Protein 6U9Q (pdb70)

Nearest PDB structures (foldseek):
  8tlo-assembly1_A  TM=1.001E+00  e=1.505E-16  Homo sapiens
  5t0u-assembly2_D  TM=6.287E-01  e=1.392E-06  Homo sapiens
  8ssr-assembly1_A  TM=6.084E-01  e=9.839E-07  Homo sapiens
  5yeg-assembly1_A  TM=6.167E-01  e=2.261E-06  Homo sapiens
  5und-assembly2_B  TM=6.094E-01  e=2.783E-06  Homo sapiens

InterPro domains:
  IPR013087 Zinc finger C2H2-type [PF00096] (378-399)
  IPR013087 Zinc finger C2H2-type [PF00096] (405-427)
  IPR013087 Zinc finger C2H2-type [PF00096] (743-764)
  IPR013087 Zinc finger C2H2-type [PF00096] (800-823)
  IPR013087 Zinc finger C2H2-type [PS00028] (172-193)
  IPR013087 Zinc finger C2H2-type [PS00028] (379-399)
  IPR013087 Zinc finger C2H2-type [PS00028] (407-429)
  IPR013087 Zinc finger C2H2-type [PS00028] (744-764)
  IPR013087 Zinc finger C2H2-type [PS00028] (772-792)
  IPR013087 Zinc finger C2H2-type [PS00028] (802-823)
  IPR013087 Zinc finger C2H2-type [PS50157] (170-193)
  IPR013087 Zinc finger C2H2-type [PS50157] (377-404)
  IPR013087 Zinc finger C2H2-type [PS50157] (405-432)
  IPR013087 Zinc finger C2H2-type [PS50157] (742-769)
  IPR013087 Zinc finger C2H2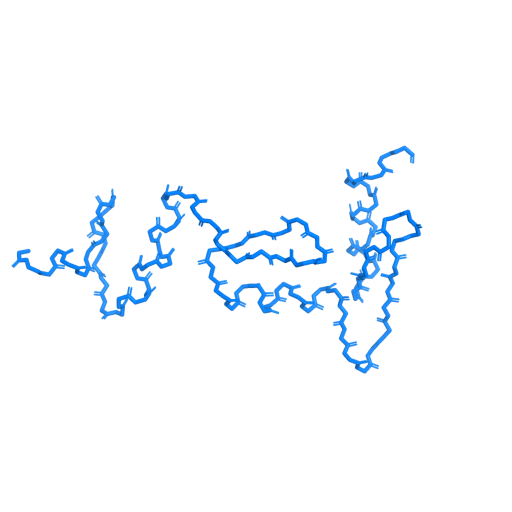-type [PS50157] (770-792)
  IPR013087 Zinc finger C2H2-type [PS50157] (800-828)
  IPR013087 Zinc finger C2H2-type [SM00355] (170-193)
  IPR013087 Zinc finger C2H2-type [SM00355] (377-399)
  IPR013087 Zinc finger C2H2-type [SM00355] (405-427)
  IPR013087 Zinc finger C2H2-type [SM00355] (742-764)

Secondary structure (DSSP, 8-state):
--GGGGB-TTT--B-SSHHHHHHHHHHHH----EE-SSSS-EESSHHHHHHHHGGG--SSS--EE-TTT--EESSHHHHHHHHHHH---

GO terms:
  GO:0001067 transcription regulatory region nucleic acid binding (F, IDA)
  GO:0003712 transcription coregulator activity (F, IDA)
  GO:0000122 negative regulation of transcription by RNA polymerase II (P, IDA)
  GO:0010976 positive regulation of neuron projection development (P, IDA)
  GO:0032463 negative regulation of protein homooligomerization (P, IC)
  GO:0048672 positive regulation of collateral sprouting (P, IMP)
  GO:0050773 regulation of dendrite development (P, IMP)
  GO:0046982 protein heterodimerization activity (F, IPI)
  GO:0042382 paraspeckles (C, IDA)
  GO:0001227 DNA-binding transcription repressor activity, RNA polymerase II-specific (F, IDA)
  GO:0042803 protein homodimerization activity (F, IPI)
  GO:0140297 DNA-binding transcription factor binding (F, IPI)
  GO:0000978 RNA polymerase II cis-regulatory region sequence-specific DNA binding (F, IDA)
  GO:0005654 nucleoplasm (C, TAS)
  GO:0005829 cytosol (C, TAS)
  GO:0005654 nucleoplasm (C, IDA)
  GO:0016604 nuclear body (C, IDA)
  GO:0016514 SWI/SNF complex (C, IDA)
  GO:0005694 chromosome (C, EXP)
  GO:0016363 nuclear matrix (C, EXP)

Solvent-accessible surface area: 6620 Å² total; per-residue (Å²): 103,57,161,181,92,47,18,3,116,135,74,44,110,85,21,202,79,78,76,82,7,54,47,42,68,35,90,76,65,49,91,133,56,76,124,11,169,72,33,113,72,15,11,25,58,63,62,67,36,84,146,29,76,140,58,10,28,54,115,87,62,78,56,94,138,1,83,107,53,143,33,21,12,32,79,115,79,51,10,82,158,14,65,76,150,132,42,109,134

Organism: Homo sapiens (NCBI:txid9606)

B-factor: mean 52.44, std 14.97, range [30.09, 114.42]

Radius of gyration: 18.01 Å; Cα contacts (8 Å, |Δi|>4): 104; chains: 1; bounding box: 34×48×36 Å

Structure (mmCIF, N/CA/C/O backbone):
data_6U9Q
#
_entry.id   6U9Q
#
_cell.length_a   101.000
_cell.length_b   60.160
_cell.length_c   75.790
_cell.angle_alpha   90.000
_cell.angle_beta   129.730
_cell.angle_gamma   90.000
#
_symmetry.space_group_name_H-M   'C 1 2 1'
#
loop_
_entity.id
_entity.type
_entity.pdbx_description
1 polymer 'B-cell lymphoma/leukemia 11A'
2 polymer DNA5
3 polymer DNA3
4 non-polymer 'ZINC ION'
5 non-polymer 'PHOSPHATE ION'
6 non-polymer 'MAGNESIUM ION'
7 water water
#
loop_
_atom_site.group_PDB
_atom_site.id
_atom_site.type_symbol
_atom_site.label_atom_id
_atom_site.label_alt_id
_atom_site.label_comp_id
_atom_site.label_asym_id
_atom_site.label_entity_id
_atom_site.label_seq_id
_atom_site.pdbx_PDB_ins_code
_atom_site.Cartn_x
_atom_site.Cartn_y
_atom_site.Cartn_z
_atom_site.occupancy
_atom_site.B_iso_or_equiv
_atom_site.auth_seq_id
_atom_site.auth_comp_id
_atom_site.auth_asym_id
_atom_site.auth_atom_id
_atom_site.pdbx_PDB_model_num
ATOM 1 N N . GLU A 1 12 ? 34.404 75.990 14.359 1.00 91.19 737 GLU A N 1
ATOM 2 C CA . GLU A 1 12 ? 35.580 76.579 14.989 1.00 91.05 737 GLU A CA 1
ATOM 3 C C . GLU A 1 12 ? 36.220 75.577 15.946 1.00 98.00 737 GLU A C 1
ATOM 4 O O . GLU A 1 12 ? 36.698 75.945 17.025 1.00 108.40 737 GLU A O 1
ATOM 6 N N . GLY A 1 13 ? 36.240 74.313 15.529 1.00 83.48 738 GLY A N 1
ATOM 7 C CA . GLY A 1 13 ? 36.632 73.221 16.397 1.00 86.65 738 GLY A CA 1
ATOM 8 C C . GLY A 1 13 ? 35.458 72.287 16.582 1.00 98.03 738 GLY A C 1
ATOM 9 O O . GLY A 1 13 ? 35.612 71.061 16.557 1.00 101.74 738 GLY A O 1
ATOM 10 N N . ARG A 1 14 ? 34.269 72.876 16.769 1.00 102.14 739 ARG A N 1
ATOM 11 C CA . ARG A 1 14 ? 32.998 72.166 16.640 1.00 87.38 739 ARG A CA 1
ATOM 12 C C . ARG A 1 14 ? 32.738 71.708 15.214 1.00 79.17 739 ARG A C 1
ATOM 13 O O . ARG A 1 14 ? 31.785 70.947 14.979 1.00 58.76 739 ARG A O 1
ATOM 21 N N . ARG A 1 15 ? 33.553 72.162 14.258 1.00 77.96 740 ARG A N 1
ATOM 22 C CA . ARG A 1 15 ? 33.530 71.556 12.934 1.00 60.87 740 ARG A CA 1
ATOM 23 C C . ARG A 1 15 ? 33.712 70.049 13.022 1.00 62.01 740 ARG A C 1
ATOM 24 O O . ARG A 1 15 ? 33.215 69.312 12.167 1.00 57.29 740 ARG A O 1
ATOM 32 N N . SER A 1 16 ? 34.404 69.574 14.061 1.00 58.48 741 SER A N 1
ATOM 33 C CA . SER A 1 16 ? 34.570 68.138 14.250 1.00 63.12 741 SER A CA 1
ATOM 34 C C . SER A 1 16 ? 33.221 67.435 14.368 1.00 56.32 741 SER A C 1
ATOM 35 O O . SER A 1 16 ? 33.057 66.309 13.885 1.00 59.14 741 SER A O 1
ATOM 38 N N . ASP A 1 17 ? 32.243 68.085 15.000 1.00 54.86 742 ASP A N 1
ATOM 39 C CA . ASP A 1 17 ? 30.894 67.546 15.121 1.00 52.69 742 ASP A CA 1
ATOM 40 C C . ASP A 1 17 ? 29.955 68.035 14.013 1.00 48.97 742 ASP A C 1
ATOM 41 O O . ASP A 1 17 ? 28.737 67.887 14.142 1.00 52.18 742 ASP A O 1
ATOM 46 N N . THR A 1 18 ? 30.487 68.619 12.944 1.00 49.00 743 THR A N 1
ATOM 47 C CA . THR A 1 18 ? 29.681 69.232 11.890 1.00 48.69 743 THR A CA 1
ATOM 48 C C . THR A 1 18 ? 29.829 68.464 10.576 1.00 46.68 743 THR A C 1
ATOM 49 O O . THR A 1 18 ? 30.932 68.036 10.220 1.00 45.96 743 THR A O 1
ATOM 53 N N . CYS A 1 19 ? 28.710 68.268 9.873 1.00 45.42 744 CYS A N 1
ATOM 54 C CA . CYS A 1 19 ? 28.741 67.629 8.557 1.00 43.74 744 CYS A CA 1
ATOM 55 C C . CYS A 1 19 ? 29.543 68.462 7.562 1.00 44.51 744 CYS A C 1
ATOM 56 O O . CYS A 1 19 ? 29.288 69.654 7.387 1.0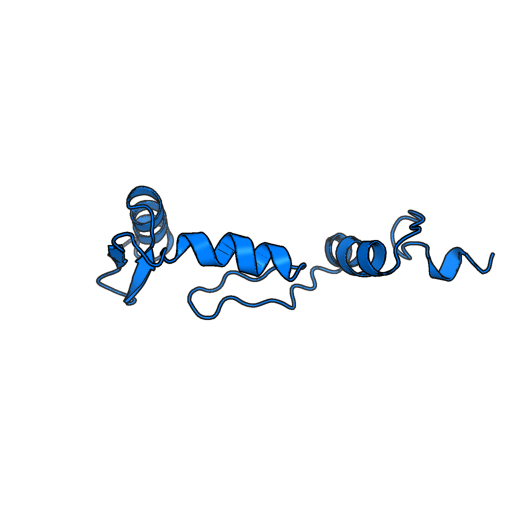0 46.96 744 CYS A O 1
ATOM 59 N N . GLU A 1 20 ? 30.512 67.821 6.904 1.00 48.49 745 GLU A N 1
ATOM 60 C CA . GLU A 1 20 ? 31.372 68.486 5.927 1.00 45.51 745 GLU A CA 1
ATOM 61 C C . GLU A 1 20 ? 30.650 68.809 4.624 1.00 44.04 745 GLU A C 1
ATOM 62 O O . GLU A 1 20 ? 31.174 69.593 3.817 1.00 44.98 745 GLU A O 1
ATOM 68 N N . TYR A 1 21 ? 29.467 68.245 4.400 1.00 43.07 746 TYR A N 1
ATOM 69 C CA . TYR A 1 21 ? 28.764 68.454 3.138 1.00 47.45 746 TYR A CA 1
ATOM 70 C C . TYR A 1 21 ? 27.662 69.497 3.219 1.00 49.31 746 TYR A C 1
ATOM 71 O O . TYR A 1 21 ? 27.412 70.193 2.226 1.00 45.33 746 TYR A O 1
ATOM 80 N N . CYS A 1 22 ? 26.989 69.628 4.368 1.00 44.85 747 CYS A N 1
ATOM 81 C CA . CYS A 1 22 ? 25.898 70.589 4.502 1.00 47.85 747 CYS A CA 1
ATOM 82 C C . CYS A 1 22 ? 25.982 71.457 5.749 1.00 54.53 747 CYS A C 1
ATOM 83 O O . CYS A 1 22 ? 25.095 72.287 5.962 1.00 52.43 747 CYS A O 1
ATOM 86 N N . GLY A 1 23 ? 27.006 71.292 6.582 1.00 50.02 748 GLY A N 1
ATOM 87 C CA . GLY A 1 23 ? 27.172 72.154 7.731 1.00 54.90 748 GLY A CA 1
ATOM 88 C C . GLY A 1 23 ? 26.293 71.849 8.925 1.00 50.31 748 GLY A C 1
ATOM 89 O O . GLY A 1 23 ? 26.320 72.614 9.892 1.00 52.37 748 GLY A O 1
ATOM 90 N N . LYS A 1 24 ? 25.526 70.764 8.908 1.00 48.47 749 LYS A N 1
ATOM 91 C CA . LYS A 1 24 ? 24.678 70.436 10.051 1.00 52.73 749 LYS A CA 1
ATOM 92 C C . LYS A 1 24 ? 25.520 70.012 11.256 1.00 55.35 749 LYS A C 1
ATOM 93 O O . LYS A 1 24 ? 26.458 69.219 11.133 1.00 47.44 749 LYS A O 1
ATOM 99 N N . VAL A 1 25 ? 25.171 70.540 12.432 1.00 50.65 750 VAL A N 1
ATOM 100 C CA . VAL A 1 25 ? 25.936 70.330 13.662 1.00 51.44 750 VAL A CA 1
ATOM 101 C C . VAL A 1 25 ? 25.250 69.256 14.497 1.00 50.35 750 VAL A C 1
ATOM 102 O O . VAL A 1 25 ? 24.025 69.279 14.662 1.00 59.37 750 VAL A O 1
ATOM 106 N N . PHE A 1 26 ? 26.037 68.313 15.022 1.00 49.40 751 PHE A N 1
ATOM 107 C CA . PHE A 1 26 ? 25.533 67.205 15.821 1.00 48.40 751 PHE A CA 1
ATOM 108 C C . PHE A 1 26 ? 26.148 67.223 17.214 1.00 58.33 751 PHE A C 1
ATOM 109 O O . PHE A 1 26 ? 27.299 67.622 17.394 1.00 51.26 751 PHE A O 1
ATOM 117 N N . LYS A 1 27 ? 25.366 66.778 18.194 1.00 50.42 752 LYS A N 1
ATOM 118 C CA . LYS A 1 27 ? 25.865 66.509 19.539 1.00 51.85 752 LYS A CA 1
ATOM 119 C C . LYS A 1 27 ? 26.309 65.062 19.693 1.00 58.02 752 LYS A C 1
ATOM 120 O O . LYS A 1 27 ? 27.275 64.775 20.406 1.00 53.40 752 LYS A O 1
ATOM 126 N N . ASN A 1 28 ? 25.627 64.146 19.020 1.00 51.71 753 ASN A N 1
ATOM 127 C CA . ASN A 1 28 ? 25.964 62.732 19.040 1.00 51.42 753 ASN A CA 1
ATOM 128 C C . ASN A 1 28 ? 26.801 62.457 17.789 1.00 52.59 753 ASN A C 1
ATOM 129 O O . ASN A 1 28 ? 26.281 62.501 16.669 1.00 43.11 753 ASN A O 1
ATOM 134 N N . CYS A 1 29 ? 28.104 62.192 17.978 1.00 44.76 754 CYS A N 1
ATOM 135 C CA . CYS A 1 29 ? 28.988 61.966 16.833 1.00 43.63 754 CYS A CA 1
ATOM 136 C C . CYS A 1 29 ? 28.544 60.791 15.972 1.00 41.75 754 CYS A C 1
ATOM 137 O O . CYS A 1 29 ? 28.807 60.783 14.765 1.00 40.49 754 CYS A O 1
ATOM 140 N N . SER A 1 30 ? 27.916 59.775 16.565 1.00 40.80 755 SER A N 1
ATOM 141 C CA . SER A 1 30 ? 27.417 58.674 15.740 1.00 39.01 755 SER A CA 1
ATOM 142 C C . SER A 1 30 ? 26.285 59.116 14.825 1.00 38.31 755 S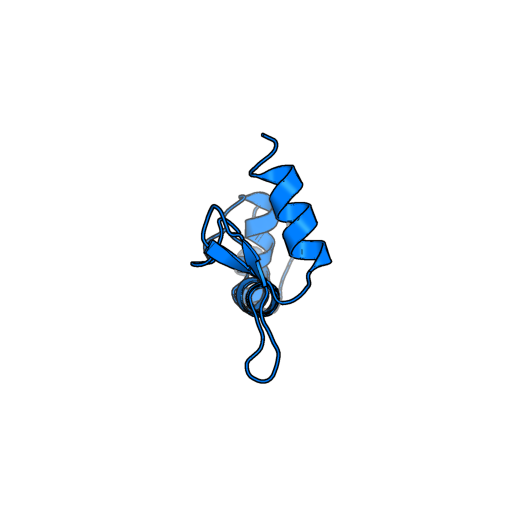ER A C 1
ATOM 143 O O . SER A 1 30 ? 26.118 58.552 13.728 1.00 38.55 755 SER A O 1
ATOM 146 N N . ASN A 1 31 ? 25.478 60.091 15.253 1.00 39.26 756 ASN A N 1
ATOM 147 C CA . ASN A 1 31 ? 24.444 60.595 14.347 1.00 39.75 756 ASN A CA 1
ATOM 148 C C . ASN A 1 31 ? 25.063 61.267 13.129 1.00 43.25 756 ASN A C 1
ATOM 149 O O . ASN A 1 31 ? 24.528 61.150 12.014 1.00 37.98 756 ASN A O 1
ATOM 154 N N . LEU A 1 32 ? 26.208 61.931 13.314 1.00 39.65 757 LEU A N 1
ATOM 155 C CA . LEU A 1 32 ? 26.918 62.528 12.186 1.00 39.60 757 LEU A CA 1
ATOM 156 C C . LEU A 1 32 ? 27.445 61.463 11.227 1.00 42.77 757 LEU A C 1
ATOM 157 O O . LEU A 1 32 ? 27.372 61.635 10.007 1.00 37.70 757 LEU A O 1
ATOM 162 N N . THR A 1 33 ? 28.019 60.378 11.760 1.00 38.11 758 THR A N 1
ATOM 163 C CA . THR A 1 33 ? 28.535 59.311 10.907 1.00 36.66 758 THR A CA 1
ATOM 164 C C . THR A 1 33 ? 27.438 58.755 10.006 1.00 40.30 758 THR A C 1
ATOM 165 O O . THR A 1 33 ? 27.630 58.588 8.791 1.00 38.16 758 THR A O 1
ATOM 169 N N . VAL A 1 34 ? 26.269 58.489 10.584 1.00 35.56 759 VAL A N 1
ATOM 170 C CA . VAL A 1 34 ? 25.152 57.971 9.802 1.00 34.95 759 VAL A CA 1
ATOM 171 C C . VAL A 1 34 ? 24.607 59.042 8.855 1.00 35.33 759 VAL A C 1
ATOM 172 O O . VAL A 1 34 ? 24.315 58.761 7.686 1.00 36.27 759 VAL A O 1
ATOM 176 N N . HIS A 1 35 ? 24.455 60.277 9.335 1.00 36.24 760 HIS A N 1
ATOM 177 C CA . HIS A 1 35 ? 23.939 61.340 8.471 1.00 37.24 760 HIS A CA 1
ATOM 178 C C . HIS A 1 35 ? 24.814 61.540 7.241 1.00 39.84 760 HIS A C 1
ATOM 179 O O . HIS A 1 35 ? 24.309 61.742 6.124 1.00 39.02 760 HIS A O 1
ATOM 186 N N . ARG A 1 36 ? 26.133 61.522 7.434 1.00 42.83 761 ARG A N 1
ATOM 187 C CA . ARG A 1 36 ? 27.053 61.762 6.333 1.00 39.73 761 ARG A CA 1
ATOM 188 C C . ARG A 1 36 ? 26.846 60.767 5.205 1.00 36.86 761 ARG A C 1
ATOM 189 O O . ARG A 1 36 ? 27.075 61.103 4.040 1.00 37.39 761 ARG A O 1
ATOM 197 N N . ARG A 1 37 ? 26.438 59.540 5.532 1.00 36.39 762 ARG A N 1
ATOM 198 C CA . ARG A 1 37 ? 26.237 58.527 4.503 1.00 34.94 762 ARG A CA 1
ATOM 199 C C . ARG A 1 37 ? 25.069 58.867 3.596 1.00 35.35 762 ARG A C 1
ATOM 200 O O . ARG A 1 37 ? 24.998 58.346 2.477 1.00 37.94 762 ARG A O 1
ATOM 208 N N . SER A 1 38 ? 24.169 59.752 4.031 1.00 36.66 763 SER A N 1
ATOM 209 C CA . SER A 1 38 ? 23.124 60.207 3.126 1.00 45.55 763 SER A CA 1
ATOM 210 C C . SER A 1 38 ? 23.687 61.081 2.011 1.00 46.15 763 SER A C 1
ATOM 211 O O . SER A 1 38 ? 23.036 61.232 0.979 1.00 47.21 763 SER A O 1
ATOM 214 N N . HIS A 1 39 ? 24.877 61.656 2.196 1.00 40.51 764 HIS A N 1
ATOM 215 C CA . HIS A 1 39 ? 25.604 62.362 1.144 1.00 43.23 764 HIS A CA 1
ATOM 216 C C . HIS A 1 39 ? 26.498 61.421 0.347 1.00 44.02 764 HIS A C 1
ATOM 217 O O . HIS A 1 39 ? 26.552 61.500 -0.880 1.00 43.56 764 HIS A O 1
ATOM 224 N N . THR A 1 40 ? 27.247 60.563 1.036 1.00 39.04 765 THR A N 1
ATOM 225 C CA . THR A 1 40 ? 28.293 59.799 0.375 1.00 41.76 765 THR A CA 1
ATOM 226 C C . THR A 1 40 ? 27.776 58.549 -0.314 1.00 43.72 765 THR A C 1
ATOM 227 O O . THR A 1 40 ? 28.491 57.989 -1.144 1.00 49.24 765 THR A O 1
ATOM 231 N N . GLY A 1 41 ? 26.568 58.097 0.007 1.00 40.08 766 GLY A N 1
ATOM 232 C CA . GLY A 1 41 ? 26.090 56.832 -0.527 1.00 39.77 766 GLY A CA 1
ATOM 233 C C . GLY A 1 41 ? 26.679 55.591 0.112 1.00 47.41 766 GLY A C 1
ATOM 234 O O . GLY A 1 41 ? 26.374 54.481 -0.332 1.00 43.13 766 GLY A O 1
ATOM 235 N N . GLU A 1 42 ? 27.510 55.730 1.146 1.00 40.84 767 GLU A N 1
ATOM 236 C CA . GLU A 1 42 ? 28.109 54.560 1.782 1.00 40.80 767 GLU A CA 1
ATOM 237 C C . GLU A 1 42 ? 27.033 53.744 2.500 1.00 42.76 767 GLU A C 1
ATOM 238 O O . GLU A 1 42 ? 26.213 54.293 3.239 1.00 38.34 767 GLU A O 1
ATOM 244 N N . ARG A 1 43 ? 27.029 52.429 2.281 1.00 37.73 768 ARG A N 1
ATOM 245 C CA . ARG A 1 43 ? 26.035 51.535 2.878 1.00 35.27 768 ARG A CA 1
ATOM 246 C C . ARG A 1 43 ? 26.752 50.295 3.399 1.00 44.25 768 ARG A C 1
ATOM 247 O O . ARG A 1 43 ? 26.756 49.240 2.760 1.00 38.91 768 ARG A O 1
ATOM 255 N N . PRO A 1 44 ? 27.371 50.392 4.578 1.00 38.81 769 PRO A N 1
ATOM 256 C CA . PRO A 1 44 ? 28.255 49.306 5.028 1.00 40.75 769 PRO A CA 1
ATOM 257 C C . PRO A 1 44 ? 27.545 48.087 5.590 1.00 37.57 769 PRO A C 1
ATOM 258 O O . PRO A 1 44 ? 28.198 47.049 5.744 1.00 36.60 769 PRO A O 1
ATOM 262 N N . TYR A 1 45 ? 26.263 48.163 5.929 1.00 35.41 770 TYR A N 1
ATOM 263 C CA . TYR A 1 45 ? 25.571 47.050 6.571 1.00 35.78 770 TYR A CA 1
ATOM 264 C C . TYR A 1 45 ? 24.808 46.281 5.512 1.00 41.13 770 TYR A C 1
ATOM 265 O O . TYR A 1 45 ? 23.823 46.793 4.973 1.00 36.67 770 TYR A O 1
ATOM 274 N N . LYS A 1 46 ? 25.242 45.051 5.241 1.00 36.12 771 LYS A N 1
ATOM 275 C CA . LYS A 1 46 ? 24.730 44.259 4.120 1.00 38.63 771 LYS A CA 1
ATOM 276 C C . LYS A 1 46 ? 23.917 43.072 4.615 1.00 37.80 771 LYS A C 1
ATOM 277 O O . LYS A 1 46 ? 24.415 42.262 5.394 1.00 35.38 771 LYS A O 1
ATOM 283 N N . CYS A 1 47 ? 22.687 42.946 4.129 1.00 34.60 772 CYS A N 1
ATOM 284 C CA . CYS A 1 47 ? 21.918 41.741 4.369 1.00 35.23 772 CYS A CA 1
ATOM 285 C C . CYS A 1 47 ? 22.614 40.541 3.744 1.00 38.81 772 CYS A C 1
ATOM 286 O O . CYS A 1 47 ? 23.164 40.626 2.641 1.00 37.26 772 CYS A O 1
ATOM 289 N N . GLU A 1 48 ? 22.588 39.419 4.458 1.00 34.97 773 GLU A N 1
ATOM 290 C CA . GLU A 1 48 ? 23.073 38.157 3.918 1.00 35.16 773 GLU A CA 1
ATOM 291 C C . GLU A 1 48 ? 21.987 37.365 3.204 1.00 42.95 773 GLU A C 1
ATOM 292 O O . GLU A 1 48 ? 22.301 36.354 2.566 1.00 42.82 773 GLU A O 1
ATOM 298 N N . LEU A 1 49 ? 20.728 37.782 3.309 1.00 33.74 774 LEU A N 1
ATOM 299 C CA . LEU A 1 49 ? 19.614 37.043 2.728 1.00 35.66 774 LEU A CA 1
ATOM 300 C C . LEU A 1 49 ? 19.021 37.718 1.502 1.00 39.49 774 LEU A C 1
ATOM 301 O O . LEU A 1 49 ? 18.034 37.210 0.963 1.00 36.12 774 LEU A O 1
ATOM 306 N N . CYS A 1 50 ? 19.554 38.870 1.096 1.00 35.86 775 CYS A N 1
ATOM 307 C CA . CYS A 1 50 ? 19.153 39.574 -0.126 1.00 37.11 775 CYS A CA 1
ATOM 308 C C . CYS A 1 50 ? 20.183 40.676 -0.359 1.00 35.17 775 CYS A C 1
ATOM 309 O O . CYS A 1 50 ? 21.162 40.793 0.380 1.00 36.67 775 CYS A O 1
ATOM 312 N N . ASN A 1 51 ? 19.985 41.482 -1.402 1.00 38.80 776 ASN A N 1
ATOM 313 C CA . ASN A 1 51 ? 21.004 42.485 -1.695 1.00 36.15 776 ASN A CA 1
ATOM 314 C C . ASN A 1 51 ? 20.742 43.819 -0.996 1.00 35.67 776 ASN A C 1
ATOM 315 O O . ASN A 1 51 ? 21.389 44.819 -1.328 1.00 40.60 776 ASN A O 1
ATOM 320 N N . TYR A 1 52 ? 19.827 43.855 -0.030 1.00 33.61 777 TYR A N 1
ATOM 321 C CA . TYR A 1 52 ? 19.634 45.060 0.778 1.00 34.40 777 TYR A CA 1
ATOM 322 C C . TYR A 1 52 ? 20.939 45.492 1.435 1.00 32.91 777 TYR A C 1
ATOM 323 O O . TYR A 1 52 ? 21.701 44.668 1.944 1.00 35.08 777 TYR A O 1
ATOM 332 N N . ALA A 1 53 ? 21.210 46.794 1.409 1.00 33.21 778 ALA A N 1
ATOM 333 C CA . ALA A 1 53 ? 22.340 47.351 2.149 1.00 36.35 778 ALA A CA 1
ATOM 334 C C . ALA A 1 53 ? 21.931 48.712 2.680 1.00 40.42 778 ALA A C 1
ATOM 335 O O . ALA A 1 53 ? 21.156 49.423 2.038 1.00 35.76 778 ALA A O 1
ATOM 337 N N . CYS A 1 54 ? 22.449 49.080 3.853 1.00 33.92 779 CYS A N 1
ATOM 338 C CA . CYS A 1 54 ? 21.965 50.309 4.460 1.00 30.09 779 CYS A CA 1
ATOM 339 C C . CYS A 1 54 ? 23.083 51.010 5.225 1.00 32.30 779 CYS A C 1
ATOM 340 O O . CYS A 1 54 ? 24.175 50.464 5.435 1.00 31.43 779 CYS A O 1
ATOM 343 N N . ALA A 1 55 ? 22.776 52.234 5.663 1.00 31.89 780 ALA A N 1
ATOM 344 C CA . ALA A 1 55 ? 23.766 53.110 6.269 1.00 35.99 780 ALA A CA 1
ATOM 345 C C . ALA A 1 55 ? 23.848 52.980 7.787 1.00 36.24 780 ALA A C 1
ATOM 346 O O . A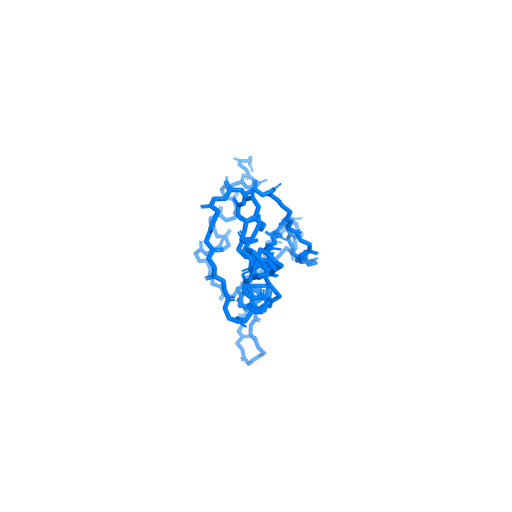LA A 1 55 ? 24.718 53.620 8.401 1.00 37.97 780 ALA A O 1
ATOM 348 N N . GLN A 1 56 ? 22.992 52.169 8.404 1.00 34.45 781 GLN A N 1
ATOM 349 C CA . GLN A 1 56 ? 22.778 52.212 9.856 1.00 34.53 781 GLN A CA 1
ATOM 350 C C . GLN A 1 56 ? 22.526 50.799 10.364 1.00 37.45 781 GLN A C 1
ATOM 351 O O . GLN A 1 56 ? 21.678 50.090 9.813 1.00 39.63 781 GLN A O 1
ATOM 357 N N . SER A 1 57 ? 23.252 50.385 11.414 1.00 36.15 782 SER A N 1
ATOM 358 C CA . SER A 1 57 ? 23.184 48.986 11.839 1.00 35.76 782 SER A CA 1
ATOM 359 C C . SER A 1 57 ? 21.756 48.568 12.164 1.00 37.88 782 SER A C 1
ATOM 360 O O . SER A 1 57 ? 21.320 47.478 11.777 1.00 38.09 782 SER A O 1
ATOM 363 N N . SER A 1 58 ? 21.009 49.421 12.869 1.00 37.74 783 SER A N 1
ATOM 364 C CA . SER A 1 58 ? 19.667 49.056 13.308 1.00 39.51 783 SER A CA 1
ATOM 365 C C . SER A 1 58 ? 18.660 49.001 12.162 1.00 40.16 783 SER A C 1
ATOM 366 O O . SER A 1 58 ? 17.580 48.420 12.334 1.00 36.31 783 SER A O 1
ATOM 369 N N . LYS A 1 59 ? 18.971 49.605 11.011 1.00 35.94 784 LYS A N 1
ATOM 370 C CA . LYS A 1 59 ? 18.113 49.410 9.839 1.00 33.95 784 LYS A CA 1
ATOM 371 C C . LYS A 1 59 ? 18.249 48.000 9.290 1.00 33.62 784 LYS A C 1
ATOM 372 O O . LYS A 1 59 ? 17.281 47.443 8.753 1.00 35.61 784 LYS A O 1
ATOM 378 N N . LEU A 1 60 ? 19.457 47.438 9.339 1.00 32.33 785 LEU A N 1
ATOM 379 C CA . LEU A 1 60 ? 19.619 46.040 8.942 1.00 36.54 785 LEU A CA 1
ATOM 380 C C . LEU A 1 60 ? 18.860 45.129 9.894 1.00 40.22 785 LEU A C 1
ATOM 381 O O . LEU A 1 60 ? 18.214 44.167 9.465 1.00 36.91 785 LEU A O 1
ATOM 386 N N . THR A 1 61 ? 18.912 45.428 11.196 1.00 38.73 786 THR A N 1
ATOM 387 C CA . THR A 1 61 ? 18.148 44.651 12.164 1.00 35.50 786 THR A CA 1
ATOM 388 C C . THR A 1 61 ? 16.657 44.691 11.855 1.00 37.52 786 THR A C 1
ATOM 389 O O . THR A 1 61 ? 15.976 43.659 11.861 1.00 38.17 786 THR A O 1
ATOM 393 N N . ARG A 1 62 ? 16.131 45.886 11.602 1.00 35.50 787 ARG A N 1
ATOM 394 C CA . ARG A 1 62 ? 14.723 46.023 11.258 1.00 35.34 787 ARG A CA 1
ATOM 395 C C . ARG A 1 62 ? 14.416 45.293 9.956 1.00 36.88 787 ARG A C 1
ATOM 396 O O . ARG A 1 62 ? 13.431 44.556 9.861 1.00 41.52 787 ARG A O 1
ATOM 404 N N . HIS A 1 63 ? 15.264 45.485 8.945 1.00 33.34 788 HIS A N 1
ATOM 405 C CA . HIS A 1 63 ? 15.073 44.795 7.671 1.00 39.40 788 HIS A CA 1
ATOM 406 C C . HIS A 1 63 ? 15.053 43.278 7.844 1.00 39.53 788 HIS A C 1
ATOM 407 O O . HIS A 1 63 ? 14.248 42.586 7.215 1.00 34.26 788 HIS A O 1
ATOM 414 N N . MET A 1 64 ? 15.938 42.737 8.689 1.00 36.40 789 MET A N 1
ATOM 415 C CA . MET A 1 64 ? 16.036 41.281 8.791 1.00 37.50 789 MET A CA 1
ATOM 416 C C . MET A 1 64 ? 14.721 40.661 9.236 1.00 43.38 789 MET A C 1
ATOM 417 O O . MET A 1 64 ? 14.442 39.495 8.918 1.00 39.15 789 MET A O 1
ATOM 422 N N . LYS A 1 65 ? 13.885 41.423 9.940 1.00 38.96 790 LYS A N 1
ATOM 423 C CA . LYS A 1 65 ? 12.598 40.883 10.357 1.00 43.36 790 LYS A CA 1
ATOM 424 C C . LYS A 1 65 ? 11.693 40.553 9.172 1.00 39.91 790 LYS A C 1
ATOM 425 O O . LYS A 1 65 ? 10.798 39.711 9.310 1.00 45.50 790 LYS A O 1
ATOM 431 N N . THR A 1 66 ? 11.907 41.181 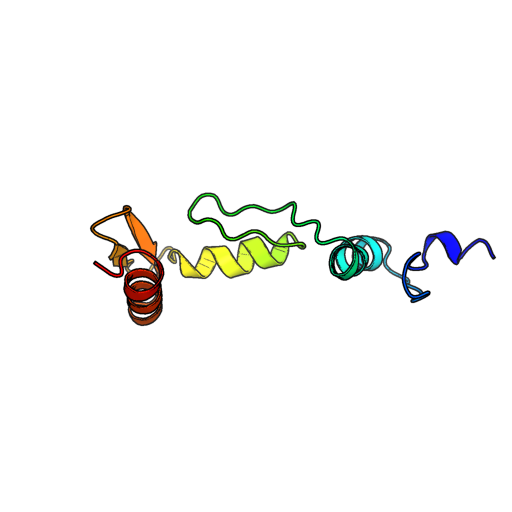8.013 1.00 37.51 791 THR A N 1
ATOM 432 C CA . THR A 1 66 ? 11.113 40.835 6.835 1.00 40.06 791 THR A CA 1
ATOM 433 C C . THR A 1 66 ? 11.483 39.478 6.244 1.00 42.18 791 THR A C 1
ATOM 434 O O . THR A 1 66 ? 10.776 39.000 5.348 1.00 39.82 791 THR A O 1
ATOM 438 N N . HIS A 1 67 ? 12.562 38.851 6.709 1.00 37.98 792 HIS A N 1
ATOM 439 C CA . HIS A 1 67 ? 12.963 37.538 6.216 1.00 38.61 792 HIS A CA 1
ATOM 440 C C 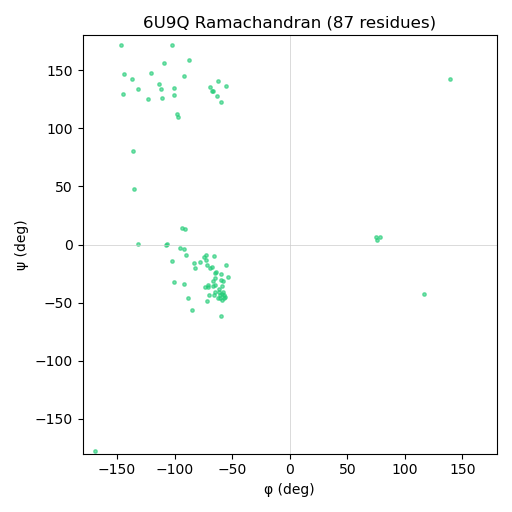. HIS A 1 67 ? 12.454 36.398 7.078 1.00 46.08 792 HIS A C 1
ATOM 441 O O . HIS A 1 67 ? 12.688 35.231 6.741 1.00 44.50 792 HIS A O 1
ATOM 448 N N . GLY A 1 68 ? 11.771 36.697 8.176 1.00 42.32 793 GLY A N 1
ATOM 449 C CA . GLY A 1 68 ? 11.162 35.650 8.961 1.00 46.34 793 GLY A CA 1
ATOM 450 C C . GLY A 1 68 ? 11.310 35.878 10.446 1.00 63.20 793 GLY A C 1
ATOM 451 O O . GLY A 1 68 ? 12.348 36.365 10.904 1.00 60.53 793 GLY A O 1
ATOM 452 N N . GLN A 1 69 ? 10.271 35.540 11.201 1.00 73.17 794 GLN A N 1
ATOM 453 C CA . GLN A 1 69 ? 10.274 35.626 12.651 1.00 77.20 794 GLN A CA 1
ATOM 454 C C . GLN A 1 69 ? 10.300 34.222 13.243 1.00 82.16 794 GLN A C 1
ATOM 455 O O . GLN A 1 69 ? 9.887 33.248 12.605 1.00 74.77 794 GLN A O 1
ATOM 457 N N . VAL A 1 70 ? 10.788 34.134 14.484 1.00 82.28 795 VAL A N 1
ATOM 458 C CA . VAL A 1 70 ? 11.055 32.834 15.103 1.00 83.82 795 VAL A CA 1
ATOM 459 C C . VAL A 1 70 ? 9.778 32.003 15.188 1.00 94.36 795 VAL A C 1
ATOM 460 O O . VAL A 1 70 ? 9.677 30.919 14.600 1.00 99.52 795 VAL A O 1
ATOM 462 N N . GLY A 1 71 ? 8.784 32.500 15.922 1.00 95.48 796 GLY A N 1
ATOM 463 C CA . GLY A 1 71 ? 7.587 31.711 16.165 1.00 97.53 796 GLY A CA 1
ATOM 464 C C . GLY A 1 71 ? 6.640 31.597 14.987 1.00 96.36 796 GLY A C 1
ATOM 465 O O . GLY A 1 71 ? 5.707 30.788 15.046 1.00 97.41 796 GLY A O 1
ATOM 466 N N . LYS A 1 72 ? 6.853 32.370 13.928 1.00 94.02 797 LYS A N 1
ATOM 467 C CA . LYS A 1 72 ? 5.919 32.431 12.814 1.00 91.69 797 LYS A CA 1
ATOM 468 C C . LYS A 1 72 ? 6.416 31.604 11.630 1.00 94.87 797 LYS A C 1
ATOM 469 O O . LYS A 1 72 ? 7.542 31.099 11.609 1.00 94.02 797 LYS A O 1
ATOM 471 N N . ASP A 1 73 ? 5.544 31.471 10.632 1.00 90.69 798 ASP A N 1
ATOM 472 C CA . ASP A 1 73 ? 5.843 30.729 9.417 1.00 81.26 798 ASP A CA 1
ATOM 473 C C . ASP A 1 73 ? 6.510 31.636 8.386 1.00 74.58 798 ASP A C 1
ATOM 474 O O . ASP A 1 73 ? 6.394 32.864 8.426 1.00 76.06 798 ASP A O 1
ATOM 476 N N . VAL A 1 74 ? 7.212 31.009 7.447 1.00 65.60 799 VAL A N 1
ATOM 477 C CA . VAL A 1 74 ? 8.067 31.711 6.499 1.00 61.47 799 VAL A CA 1
ATOM 478 C C . VAL A 1 74 ? 7.770 31.207 5.093 1.00 56.67 799 VAL A C 1
ATOM 479 O O . VAL A 1 74 ? 7.688 29.995 4.870 1.00 61.21 799 VAL A O 1
ATOM 483 N N . TYR A 1 75 ? 7.622 32.132 4.149 1.00 50.59 800 TYR A N 1
ATOM 484 C CA . TYR A 1 75 ? 7.403 31.801 2.745 1.00 52.45 800 TYR A CA 1
ATOM 485 C C . TYR A 1 75 ? 8.714 31.952 1.993 1.00 54.39 800 TYR A C 1
ATOM 486 O O . TYR A 1 75 ? 9.358 33.000 2.078 1.00 59.73 800 TYR A O 1
ATOM 495 N N . LYS A 1 76 ? 9.103 30.922 1.248 1.00 49.38 801 LYS A N 1
ATOM 496 C CA . LYS A 1 76 ? 10.374 30.935 0.534 1.00 50.38 801 LYS A CA 1
ATOM 497 C C . LYS A 1 76 ? 10.138 30.999 -0.965 1.00 54.76 801 LYS A C 1
ATOM 498 O O . LYS A 1 76 ? 9.306 30.261 -1.502 1.00 55.76 801 LYS A O 1
ATOM 504 N N . CYS A 1 77 ? 10.868 31.882 -1.634 1.00 44.36 802 CYS A N 1
ATOM 505 C CA . CYS A 1 77 ? 10.893 31.874 -3.089 1.00 51.40 802 CYS A CA 1
ATOM 506 C C . CYS A 1 77 ? 11.405 30.532 -3.612 1.00 53.30 802 CYS A C 1
ATOM 507 O O . CYS A 1 77 ? 12.518 30.107 -3.281 1.00 52.85 802 CYS A O 1
ATOM 510 N N . GLU A 1 78 ? 10.595 29.867 -4.443 1.00 59.97 803 GLU A N 1
ATOM 511 C CA . GLU A 1 78 ? 10.996 28.570 -4.987 1.00 60.99 803 GLU A CA 1
ATOM 512 C C . GLU A 1 78 ? 12.208 28.687 -5.903 1.00 65.06 803 GLU A C 1
ATOM 513 O O . GLU A 1 78 ? 12.956 27.717 -6.064 1.00 64.45 803 GLU A O 1
ATOM 515 N N . ILE A 1 79 ? 12.439 29.860 -6.490 1.00 62.67 804 ILE A N 1
ATOM 516 C CA . ILE A 1 79 ? 13.524 30.004 -7.458 1.00 46.49 804 ILE A CA 1
ATOM 517 C C . ILE A 1 79 ? 14.857 30.282 -6.766 1.00 47.80 804 ILE A C 1
ATOM 518 O O . ILE A 1 79 ? 15.847 29.573 -6.983 1.00 49.33 804 ILE A O 1
ATOM 523 N N . CYS A 1 80 ? 14.922 31.338 -5.949 1.00 43.88 805 CYS A N 1
ATOM 524 C CA . CYS A 1 80 ? 16.187 31.761 -5.364 1.00 44.76 805 CYS A C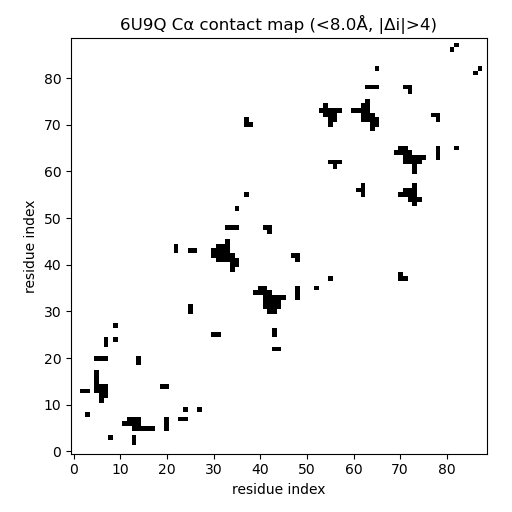A 1
ATOM 525 C C . CYS A 1 80 ? 16.306 31.446 -3.880 1.00 39.50 805 CYS A C 1
ATOM 526 O O . CYS A 1 80 ? 17.329 31.786 -3.273 1.00 40.37 805 CYS A O 1
ATOM 529 N N . LYS A 1 81 ? 15.293 30.826 -3.283 1.00 43.13 806 LYS A N 1
ATOM 530 C CA . LYS A 1 81 ? 15.284 30.327 -1.908 1.00 49.64 806 LYS A CA 1
ATOM 531 C C . LYS A 1 81 ? 15.150 31.449 -0.880 1.00 49.05 806 LYS A C 1
ATOM 532 O O . LYS A 1 81 ? 15.217 31.165 0.312 1.00 43.52 806 LYS A O 1
ATOM 538 N N . MET A 1 82 ? 14.937 32.694 -1.289 1.00 41.77 807 MET A N 1
ATOM 539 C CA . MET A 1 82 ? 14.875 33.794 -0.329 1.00 37.19 807 MET A CA 1
ATOM 540 C C . MET A 1 82 ? 13.654 33.662 0.575 1.00 42.81 807 MET A C 1
ATOM 541 O O . MET A 1 82 ? 12.532 33.470 0.074 1.00 43.00 807 MET A O 1
ATOM 546 N N . PRO A 1 83 ? 13.813 33.791 1.895 1.00 44.60 808 PRO A N 1
ATOM 547 C CA . PRO A 1 83 ? 12.681 33.656 2.818 1.00 41.36 808 PRO A CA 1
ATOM 548 C C . PRO A 1 83 ? 12.006 34.986 3.130 1.00 37.57 808 PRO A C 1
ATOM 549 O O . PRO A 1 83 ? 12.644 36.039 3.208 1.00 38.13 808 PRO A O 1
ATOM 553 N N . PHE A 1 84 ? 10.680 34.941 3.306 1.00 39.98 809 PHE A N 1
ATOM 554 C CA . PHE A 1 84 ? 9.933 36.152 3.635 1.00 39.71 809 PHE A CA 1
ATOM 555 C C . PHE A 1 84 ? 8.913 35.877 4.719 1.00 46.95 809 PHE A C 1
ATOM 556 O O . PHE A 1 84 ? 8.264 34.829 4.717 1.00 50.80 809 PHE A O 1
ATOM 564 N N . SER A 1 85 ? 8.733 36.846 5.616 1.00 40.93 810 SER A N 1
ATOM 565 C CA . SER A 1 85 ? 7.686 36.678 6.612 1.00 48.62 810 SER A CA 1
ATOM 566 C C . SER A 1 85 ? 6.308 37.064 6.091 1.00 47.06 810 SER A C 1
ATOM 567 O O . SER A 1 85 ? 5.309 36.610 6.658 1.00 55.75 810 SER A O 1
ATOM 570 N N . VAL A 1 86 ? 6.216 37.860 5.021 1.00 48.75 811 VAL A N 1
ATOM 571 C CA . VAL A 1 86 ? 4.935 38.352 4.519 1.00 44.39 811 VAL A CA 1
ATOM 572 C C . VAL A 1 86 ? 4.770 37.938 3.061 1.00 62.93 811 VAL A C 1
ATOM 573 O O . VAL A 1 86 ? 5.611 38.262 2.214 1.00 54.39 811 VAL A O 1
ATOM 577 N N . TYR A 1 87 ? 3.664 37.253 2.762 1.00 59.48 812 TYR A N 1
ATOM 578 C CA . TYR A 1 87 ? 3.486 36.696 1.427 1.00 57.25 812 TYR A CA 1
ATOM 579 C C . TYR A 1 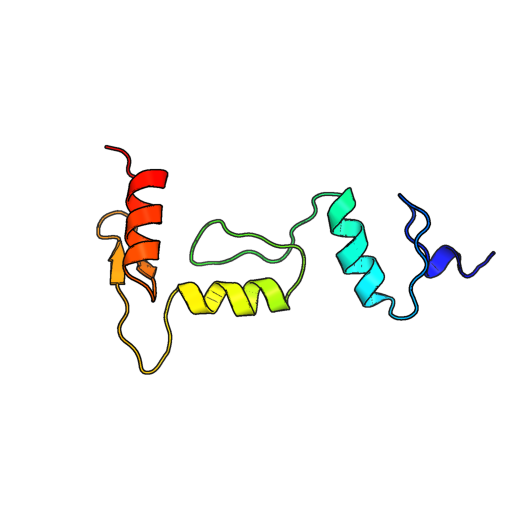87 ? 3.463 37.786 0.361 1.00 55.99 812 TYR A C 1
ATOM 580 O O . TYR A 1 87 ? 4.015 37.607 -0.730 1.00 62.84 812 TYR A O 1
ATOM 589 N N . SER A 1 88 ? 2.843 38.929 0.662 1.00 59.86 813 SER A N 1
ATOM 590 C CA . SER A 1 88 ? 2.798 40.011 -0.315 1.00 67.49 813 SER A CA 1
ATOM 591 C C . SER A 1 88 ? 4.191 40.551 -0.606 1.00 62.87 813 SER A C 1
ATOM 592 O O . SER A 1 88 ? 4.454 41.047 -1.707 1.00 55.58 813 SER A O 1
ATOM 595 N N . THR A 1 89 ? 5.100 40.459 0.360 1.00 54.48 814 THR A N 1
ATOM 596 C CA . THR A 1 89 ? 6.467 40.893 0.112 1.00 48.82 814 THR A CA 1
ATOM 597 C C . THR A 1 89 ? 7.194 39.895 -0.784 1.00 49.38 814 THR A C 1
ATOM 598 O O . THR A 1 89 ? 7.985 40.294 -1.647 1.00 53.12 814 THR A O 1
ATOM 602 N N . LEU A 1 90 ? 6.913 38.598 -0.619 1.00 46.92 815 LEU A N 1
ATOM 603 C CA . LEU A 1 90 ? 7.427 37.608 -1.563 1.00 47.46 815 LEU A CA 1
ATOM 604 C C . LEU A 1 90 ? 6.924 37.879 -2.979 1.00 56.83 815 LEU A C 1
ATOM 605 O O . LEU A 1 90 ? 7.692 37.802 -3.944 1.00 57.69 815 LEU A O 1
ATOM 610 N N . GLU A 1 91 ? 5.640 38.199 -3.131 1.00 65.01 816 GLU A N 1
ATOM 611 C CA . GLU A 1 91 ? 5.125 38.409 -4.481 1.00 61.50 816 GLU A CA 1
ATOM 612 C C . GLU A 1 91 ? 5.740 39.649 -5.117 1.00 61.13 816 GLU A C 1
ATOM 613 O O . GLU A 1 91 ? 6.044 39.648 -6.315 1.00 62.07 816 GLU A O 1
ATOM 619 N N . LYS A 1 92 ? 5.987 40.699 -4.327 1.00 58.32 817 LYS A N 1
ATOM 620 C CA . LYS A 1 92 ? 6.710 41.847 -4.866 1.00 58.55 817 LYS A CA 1
ATOM 621 C C . LYS A 1 92 ? 8.106 41.436 -5.320 1.00 55.83 817 LYS A C 1
ATOM 622 O O . LYS A 1 92 ? 8.569 41.843 -6.397 1.00 54.18 817 LYS A O 1
ATOM 628 N N . HIS A 1 93 ? 8.767 40.586 -4.532 1.00 52.71 818 HIS A N 1
ATOM 629 C CA . HIS A 1 93 ? 10.059 40.036 -4.919 1.00 50.29 818 HIS A CA 1
ATOM 630 C C . HIS A 1 93 ? 9.948 39.235 -6.213 1.00 53.43 818 HIS A C 1
ATOM 631 O O . HIS A 1 93 ? 10.775 39.386 -7.121 1.00 52.00 818 HIS A O 1
ATOM 638 N N . MET A 1 94 ? 8.930 38.371 -6.308 1.00 56.11 819 MET A N 1
ATOM 639 C CA . MET A 1 94 ? 8.740 37.560 -7.511 1.00 62.02 819 MET A CA 1
ATOM 640 C C . MET A 1 94 ? 8.638 38.426 -8.756 1.00 62.89 819 MET A C 1
ATOM 641 O O . MET A 1 94 ? 9.242 38.116 -9.790 1.00 65.82 819 MET A O 1
ATOM 646 N N . LYS A 1 95 ? 7.865 39.509 -8.681 1.00 61.60 820 LYS A N 1
ATOM 647 C CA . LYS A 1 95 ? 7.698 40.366 -9.847 1.00 71.06 820 LYS A CA 1
ATOM 648 C C . LYS A 1 95 ? 8.967 41.154 -10.150 1.00 70.97 820 LYS A C 1
ATOM 649 O O . LYS A 1 95 ? 9.282 41.382 -11.323 1.00 69.77 820 LYS A O 1
ATOM 651 N N . LYS A 1 96 ? 9.717 41.558 -9.125 1.00 64.78 821 LYS A N 1
ATOM 652 C CA . LYS A 1 96 ? 10.937 42.318 -9.381 1.00 57.95 821 LYS A CA 1
ATOM 653 C C . LYS A 1 96 ? 12.025 41.435 -9.982 1.00 60.60 821 LYS A C 1
ATOM 654 O O . LYS A 1 96 ? 12.646 41.795 -10.988 1.00 69.52 821 LYS A O 1
ATOM 660 N N . TRP A 1 97 ? 12.265 40.271 -9.385 1.00 57.05 822 TRP A N 1
ATOM 661 C CA . TRP A 1 97 ? 13.482 39.519 -9.650 1.00 56.30 822 TRP A CA 1
ATOM 662 C C . TRP A 1 97 ? 13.286 38.339 -10.585 1.00 56.55 822 TRP A C 1
ATOM 663 O O . TRP A 1 97 ? 14.278 37.786 -11.067 1.00 56.17 822 TRP A O 1
ATOM 674 N N . HIS A 1 98 ? 12.048 37.929 -10.833 1.00 55.58 823 HIS A N 1
ATOM 675 C CA . HIS A 1 98 ? 11.761 36.725 -11.599 1.00 57.39 823 HIS A CA 1
ATOM 676 C C . HIS A 1 98 ? 10.650 37.013 -12.604 1.00 61.35 823 HIS A C 1
ATOM 677 O O . HIS A 1 98 ? 9.684 36.261 -12.728 1.00 67.99 823 HIS A O 1
ATOM 684 N N . SER A 1 99 ? 10.788 38.121 -13.335 1.00 68.68 824 SER A N 1
ATOM 685 C CA . SER A 1 99 ? 9.745 38.557 -14.264 1.00 85.46 824 SER A CA 1
ATOM 686 C C . SER A 1 99 ? 9.356 37.491 -15.289 1.00 93.45 824 SER A C 1
ATOM 687 O O . SER A 1 99 ? 8.287 37.601 -15.904 1.00 104.80 824 SER A O 1
ATOM 690 N N . ASP A 1 100 ? 10.184 36.466 -15.488 1.00 90.13 825 ASP A N 1
ATOM 691 C CA . ASP A 1 100 ? 9.894 35.418 -16.468 1.00 101.38 825 ASP A CA 1
ATOM 692 C C . ASP A 1 100 ? 9.080 34.273 -15.863 1.00 101.77 825 ASP A C 1
ATOM 693 O O . ASP A 1 100 ? 9.346 33.830 -14.743 1.00 96.28 825 ASP A O 1
#

Sequence (89 aa):
EGRRSDTCEYCGKVFKNCSNLTVHRRSHTGERPYKCELCNYACAQSSKLTRHMKTHGQVGKDVYKCEICKMPFSVYSTLEKHMKKWHSD

Foldseek 3Di:
DVQCQQAAPPPGHGDPDSVVNQLVNCVVVVDFPAADPLDGDTHSDPVVNVVVVVQQDDDVADWDADPPPRRIGRDVVVVVVVCCVPVVD